Protein AF-A0A1H1KBG4-F1 (afdb_monomer_lite)

Secondary structure (DSSP, 8-state):
---------HHHHHHHHHHHHH-TTS-EEEEES-HHHHHHHHHHHHHS---SS-EEEEE--TTS-SS-TT-EEEEEEES-GGG-S-HHHHHHHHHHHEEEEEEEEEE-PPPGGG-HHHHHHHHHHHHHT-HHHHHHHHHHTTHHHHHTTTS-TTGGGSS--

Structure (mmCIF, N/CA/C/O backbone):
data_AF-A0A1H1KBG4-F1
#
_entry.id   AF-A0A1H1KBG4-F1
#
loop_
_atom_site.group_PDB
_atom_site.id
_atom_site.type_symbol
_atom_site.label_atom_id
_atom_site.label_alt_id
_atom_site.label_comp_id
_atom_site.label_asym_id
_atom_site.label_entity_id
_atom_site.label_seq_id
_atom_site.pdbx_PDB_ins_code
_atom_site.Cartn_x
_atom_site.Cartn_y
_atom_site.Cartn_z
_atom_site.occupancy
_atom_site.B_iso_or_equiv
_atom_site.auth_seq_id
_atom_site.auth_comp_id
_atom_site.auth_asym_id
_atom_site.auth_atom_id
_atom_site.pdbx_PDB_model_num
ATOM 1 N N . MET A 1 1 ? 28.155 21.568 7.170 1.00 31.95 1 MET A N 1
ATOM 2 C CA . MET A 1 1 ? 26.784 21.191 7.581 1.00 31.95 1 MET A CA 1
ATOM 3 C C . MET A 1 1 ? 25.968 20.984 6.312 1.00 31.95 1 MET A C 1
ATOM 5 O O . MET A 1 1 ? 25.442 21.942 5.765 1.00 31.95 1 MET A O 1
ATOM 9 N N . SER A 1 2 ? 25.994 19.766 5.766 1.00 30.78 2 SER A N 1
ATOM 10 C CA . SER A 1 2 ? 25.289 19.424 4.526 1.00 30.78 2 SER A CA 1
ATOM 11 C C . SER A 1 2 ? 23.843 19.072 4.869 1.00 30.78 2 SER A C 1
ATOM 13 O O . SER A 1 2 ? 23.616 18.191 5.698 1.00 30.78 2 SER A O 1
ATOM 15 N N . ARG A 1 3 ? 22.873 19.784 4.286 1.00 31.67 3 ARG A N 1
ATOM 16 C CA . ARG A 1 3 ? 21.466 19.374 4.311 1.00 31.67 3 ARG A CA 1
ATOM 17 C C . ARG A 1 3 ? 21.380 18.054 3.547 1.00 31.67 3 ARG A C 1
ATOM 19 O O . ARG A 1 3 ? 21.573 18.040 2.336 1.00 31.67 3 ARG A O 1
ATOM 26 N N . ALA A 1 4 ? 21.121 16.960 4.257 1.00 32.47 4 ALA A N 1
ATOM 27 C CA . ALA A 1 4 ? 20.730 15.711 3.627 1.00 32.47 4 ALA A CA 1
ATOM 28 C C . ALA A 1 4 ? 19.421 15.976 2.870 1.00 32.47 4 ALA A C 1
ATOM 30 O O . ALA A 1 4 ? 18.422 16.357 3.479 1.00 32.47 4 ALA A O 1
ATOM 31 N N . GLY A 1 5 ? 19.460 15.867 1.542 1.00 28.78 5 GLY A N 1
ATOM 32 C CA . GLY A 1 5 ? 18.268 15.924 0.707 1.00 28.78 5 GLY A CA 1
ATOM 33 C C . GLY A 1 5 ? 17.328 14.803 1.128 1.00 28.78 5 GLY A C 1
ATOM 34 O O . GLY A 1 5 ? 17.691 13.629 1.057 1.00 28.78 5 GLY A O 1
ATOM 35 N N . GLY A 1 6 ? 16.155 15.174 1.636 1.00 32.28 6 GLY A N 1
ATOM 36 C CA . GLY A 1 6 ? 15.118 14.233 2.024 1.00 32.28 6 GLY A CA 1
ATOM 37 C C . GLY A 1 6 ? 14.601 13.520 0.786 1.00 32.28 6 GLY A C 1
ATOM 38 O O . GLY A 1 6 ? 13.890 14.109 -0.022 1.00 32.28 6 GLY A O 1
ATOM 39 N N . HIS A 1 7 ? 14.947 12.245 0.638 1.00 35.66 7 HIS A N 1
ATOM 40 C CA . HIS A 1 7 ? 14.171 11.329 -0.184 1.00 35.66 7 HIS A CA 1
ATOM 41 C C . HIS A 1 7 ? 12.847 11.074 0.548 1.00 35.66 7 HIS A C 1
ATOM 43 O O . HIS A 1 7 ? 12.677 10.066 1.235 1.00 35.66 7 HIS A O 1
ATOM 49 N N . GLU A 1 8 ? 11.933 12.042 0.463 1.00 38.75 8 GLU A N 1
ATOM 50 C CA . GLU A 1 8 ? 10.549 11.888 0.896 1.00 38.75 8 GLU A CA 1
ATOM 51 C C . GLU A 1 8 ? 9.947 10.742 0.095 1.00 38.75 8 GLU A C 1
ATOM 53 O O . GLU A 1 8 ? 9.690 10.806 -1.107 1.00 38.75 8 GLU A O 1
ATOM 58 N N . THR A 1 9 ? 9.839 9.613 0.771 1.00 45.75 9 THR A N 1
ATOM 59 C CA . THR A 1 9 ? 9.364 8.383 0.179 1.00 45.75 9 THR A CA 1
ATOM 60 C C . THR A 1 9 ? 7.846 8.490 0.115 1.00 45.75 9 THR A C 1
ATOM 62 O O . THR A 1 9 ? 7.199 8.556 1.157 1.00 45.75 9 THR A O 1
ATOM 65 N N . ALA A 1 10 ? 7.275 8.539 -1.093 1.00 53.25 10 ALA A N 1
ATOM 66 C CA . ALA A 1 10 ? 5.865 8.877 -1.342 1.00 53.25 10 ALA A CA 1
ATOM 67 C C . ALA A 1 10 ? 4.838 8.095 -0.491 1.00 53.25 10 ALA A C 1
ATOM 69 O O . ALA A 1 10 ? 3.756 8.605 -0.212 1.00 53.25 10 ALA A O 1
ATOM 70 N N . VAL A 1 11 ? 5.183 6.884 -0.038 1.00 60.22 11 VAL A N 1
ATOM 71 C CA . VAL A 1 11 ? 4.362 6.044 0.856 1.00 60.22 11 VAL A CA 1
ATOM 72 C C . VAL A 1 11 ? 4.093 6.723 2.208 1.00 60.22 11 VAL A C 1
ATOM 74 O O . VAL A 1 11 ? 3.001 6.609 2.763 1.00 60.22 11 VAL A O 1
ATOM 77 N N . VAL A 1 12 ? 5.071 7.459 2.734 1.00 71.81 12 VAL A N 1
ATOM 78 C CA . VAL A 1 12 ? 5.005 8.076 4.065 1.00 71.81 12 VAL A CA 1
ATOM 79 C C . VAL A 1 12 ? 4.105 9.304 4.072 1.00 71.81 12 VAL A C 1
ATOM 81 O O . VAL A 1 12 ? 3.305 9.486 4.988 1.00 71.81 12 VAL A O 1
ATOM 84 N N . GLU A 1 13 ? 4.219 10.131 3.036 1.00 76.94 13 GLU A N 1
ATOM 85 C CA . GLU A 1 13 ? 3.515 11.411 2.956 1.00 76.94 13 GLU A CA 1
ATOM 86 C C . GLU A 1 13 ? 2.002 11.217 2.853 1.00 76.94 13 GLU A C 1
ATOM 88 O O . GLU A 1 13 ? 1.218 11.848 3.558 1.00 76.94 13 GLU A O 1
ATOM 93 N N . VAL A 1 14 ? 1.587 10.240 2.050 1.00 83.12 14 VAL A N 1
ATOM 94 C CA . VAL A 1 14 ? 0.182 9.855 1.924 1.00 83.12 14 VAL A CA 1
ATOM 95 C C . VAL A 1 14 ? -0.408 9.445 3.267 1.00 83.12 14 VAL A C 1
ATOM 97 O O . VAL A 1 14 ? -1.484 9.916 3.627 1.00 83.12 14 VAL A O 1
ATOM 100 N N . ALA A 1 15 ? 0.273 8.570 4.012 1.00 87.94 15 ALA A N 1
ATOM 101 C CA . ALA A 1 15 ? -0.238 8.088 5.290 1.00 87.94 15 ALA A CA 1
ATOM 102 C C . ALA A 1 15 ? -0.408 9.236 6.297 1.00 87.94 15 ALA A C 1
ATOM 104 O O . ALA A 1 15 ? -1.386 9.245 7.042 1.00 87.94 15 ALA A O 1
ATOM 105 N N . ARG A 1 16 ? 0.492 10.230 6.283 1.00 86.81 16 ARG A N 1
ATOM 106 C CA . ARG A 1 16 ? 0.379 11.444 7.109 1.00 86.81 16 ARG A CA 1
ATOM 107 C C . ARG A 1 16 ? -0.831 12.292 6.719 1.00 86.81 16 ARG A C 1
ATOM 109 O O . ARG A 1 16 ? -1.629 12.632 7.587 1.00 86.81 16 ARG A O 1
ATOM 116 N N . ILE A 1 17 ? -1.013 12.567 5.427 1.00 87.25 17 ILE A N 1
ATOM 117 C CA . ILE A 1 17 ? -2.171 13.325 4.925 1.00 87.25 17 ILE A CA 1
ATOM 118 C C . ILE A 1 17 ? -3.483 12.608 5.278 1.00 87.25 17 ILE A C 1
ATOM 120 O O . ILE A 1 17 ? -4.459 13.240 5.685 1.00 87.25 17 ILE A O 1
ATOM 124 N N . VAL A 1 18 ? -3.521 11.280 5.136 1.00 88.56 18 VAL A N 1
ATOM 125 C CA . VAL A 1 18 ? -4.683 10.472 5.531 1.00 88.56 18 VAL A CA 1
ATOM 126 C C . VAL A 1 18 ? -4.910 10.564 7.038 1.00 88.56 18 VAL A C 1
ATOM 128 O O . VAL A 1 18 ? -6.046 10.777 7.451 1.00 88.56 18 VAL A O 1
ATOM 131 N N . ALA A 1 19 ? -3.862 10.464 7.857 1.00 90.81 19 ALA A N 1
ATOM 132 C CA . ALA A 1 19 ? -3.980 10.561 9.309 1.00 90.81 19 ALA A CA 1
ATOM 133 C C . ALA A 1 19 ? -4.572 11.903 9.758 1.00 90.81 19 ALA A C 1
ATOM 135 O O . ALA A 1 19 ? -5.450 11.930 10.621 1.00 90.81 19 ALA A O 1
ATOM 136 N N . GLU A 1 20 ? -4.158 13.008 9.138 1.00 90.25 20 GLU A N 1
ATOM 137 C CA . GLU A 1 20 ? -4.723 14.334 9.403 1.00 90.25 20 GLU A CA 1
ATOM 138 C C . GLU A 1 20 ? -6.209 14.415 9.034 1.00 90.25 20 GLU A C 1
ATOM 140 O O . GLU A 1 20 ? -7.008 14.921 9.820 1.00 90.25 20 GLU A O 1
ATOM 145 N N . ARG A 1 21 ? -6.599 13.867 7.875 1.00 89.94 21 ARG A N 1
ATOM 146 C CA . ARG A 1 21 ? -7.995 13.867 7.397 1.00 89.94 21 ARG A CA 1
ATOM 147 C C . ARG A 1 21 ? -8.917 12.972 8.217 1.00 89.94 21 ARG A C 1
ATOM 149 O O . ARG A 1 21 ? -10.075 13.320 8.420 1.00 89.94 21 ARG A O 1
ATOM 156 N N . VAL A 1 22 ? -8.417 11.818 8.652 1.00 90.00 22 VAL A N 1
ATOM 157 C CA . VAL A 1 22 ? -9.151 10.868 9.499 1.00 90.00 22 VAL A CA 1
ATOM 158 C C . VAL A 1 22 ? -9.352 11.436 10.909 1.00 90.00 22 VAL A C 1
ATOM 160 O O . VAL A 1 22 ? -10.356 11.139 11.553 1.00 90.00 22 VAL A O 1
ATOM 163 N N . GLY A 1 23 ? -8.438 12.295 11.370 1.00 89.69 23 GLY A N 1
ATOM 164 C CA . GLY A 1 23 ? -8.526 12.939 12.676 1.00 89.69 23 GLY A CA 1
ATOM 165 C C . GLY A 1 23 ? -8.209 11.993 13.838 1.00 89.69 23 GLY A C 1
ATOM 166 O O . GLY A 1 23 ? -7.964 10.801 13.668 1.00 89.69 23 GLY A O 1
ATOM 167 N N . THR A 1 24 ? -8.193 12.529 15.056 1.00 90.19 24 THR A N 1
ATOM 168 C CA . THR A 1 24 ? -7.714 11.817 16.258 1.00 90.19 24 THR A CA 1
ATOM 169 C C . THR A 1 24 ? -8.609 10.665 16.721 1.00 90.19 24 THR A C 1
ATOM 171 O O . THR A 1 24 ? -8.193 9.886 17.574 1.00 90.19 24 THR A O 1
ATOM 174 N N . THR A 1 25 ? -9.829 10.551 16.193 1.00 91.19 25 THR A N 1
ATOM 175 C CA . THR A 1 25 ? -10.778 9.480 16.531 1.00 91.19 25 THR A CA 1
ATOM 176 C C . THR A 1 25 ? -10.652 8.252 15.633 1.00 91.19 25 THR A C 1
ATOM 178 O O . THR A 1 25 ? -11.268 7.231 15.932 1.00 91.19 25 THR A O 1
ATOM 181 N N . GLY A 1 26 ? -9.886 8.329 14.542 1.00 93.00 26 GLY A N 1
ATOM 182 C CA . GLY A 1 26 ? -9.626 7.180 13.682 1.00 93.00 26 GLY A CA 1
ATOM 183 C C . GLY A 1 26 ? -8.220 6.613 13.847 1.00 93.00 26 GLY A C 1
ATOM 184 O O . GLY A 1 26 ? -7.491 6.946 14.778 1.00 93.00 26 GLY A O 1
ATOM 185 N N . ALA A 1 27 ? -7.846 5.726 12.929 1.00 93.94 27 ALA A N 1
ATOM 186 C CA . ALA A 1 27 ? -6.556 5.047 12.913 1.00 93.94 27 ALA A CA 1
ATOM 187 C C . ALA A 1 27 ? -6.094 4.839 11.468 1.00 93.94 27 ALA A C 1
ATOM 189 O O . ALA A 1 27 ? -6.915 4.652 10.568 1.00 93.94 27 ALA A O 1
ATOM 190 N N . VAL A 1 28 ? -4.780 4.848 11.255 1.00 94.50 28 VAL A N 1
ATOM 191 C CA . VAL A 1 28 ? -4.165 4.566 9.955 1.00 94.50 28 VAL A CA 1
ATOM 192 C C . VAL A 1 28 ?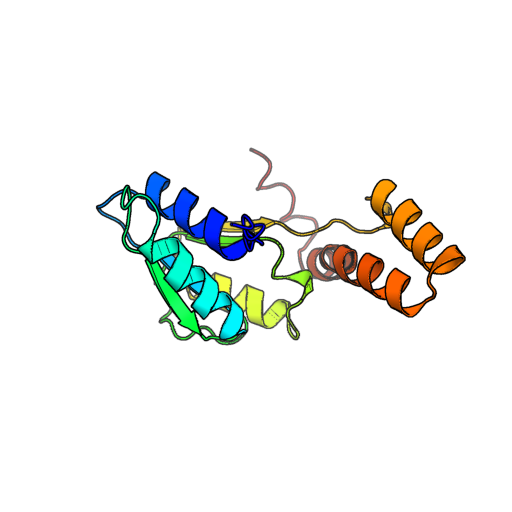 -3.175 3.423 10.110 1.00 94.50 28 VAL A C 1
ATOM 194 O O . VAL A 1 28 ? -2.403 3.385 11.064 1.00 94.50 28 VAL A O 1
ATOM 197 N N . VAL A 1 29 ? -3.171 2.500 9.151 1.00 95.56 29 VAL A N 1
ATOM 198 C CA . VAL A 1 29 ? -2.160 1.444 9.058 1.00 95.56 29 VAL A CA 1
ATOM 199 C C . VAL A 1 29 ? -1.448 1.575 7.717 1.00 95.56 29 VAL A C 1
ATOM 201 O O . VAL A 1 29 ? -2.077 1.491 6.665 1.00 95.56 29 VAL A O 1
ATOM 204 N N . GLY A 1 30 ? -0.140 1.807 7.755 1.00 94.25 30 GLY A N 1
ATOM 205 C CA . GLY A 1 30 ? 0.731 1.789 6.588 1.00 94.25 30 GLY A CA 1
ATOM 206 C C . GLY A 1 30 ? 1.376 0.418 6.421 1.00 94.25 30 GLY A C 1
ATOM 207 O O . GLY A 1 30 ? 1.983 -0.102 7.358 1.00 94.25 30 GLY A O 1
ATOM 208 N N . VAL A 1 31 ? 1.252 -0.159 5.227 1.00 94.69 31 VAL A N 1
ATOM 209 C CA . VAL A 1 31 ? 1.794 -1.479 4.889 1.00 94.69 31 VAL A CA 1
ATOM 210 C C . VAL A 1 31 ? 2.811 -1.351 3.766 1.00 94.69 31 VAL A C 1
ATOM 212 O O . VAL A 1 31 ? 2.534 -0.698 2.762 1.00 94.69 31 VAL A O 1
ATOM 215 N N . ASP A 1 32 ? 3.963 -1.994 3.923 1.00 93.31 32 ASP A N 1
ATOM 216 C CA . ASP A 1 32 ? 4.972 -2.124 2.870 1.00 93.31 32 ASP A CA 1
ATOM 217 C C . ASP A 1 32 ? 5.686 -3.477 3.013 1.00 93.31 32 ASP A C 1
ATOM 219 O O . ASP A 1 32 ? 5.840 -3.983 4.125 1.00 93.31 32 ASP A O 1
ATOM 223 N N . LEU A 1 33 ? 6.119 -4.072 1.902 1.00 93.38 33 LEU A N 1
ATOM 224 C CA . LEU A 1 33 ? 6.901 -5.313 1.913 1.00 93.38 33 LEU A CA 1
ATOM 225 C C . LEU A 1 33 ? 8.374 -5.044 2.260 1.00 93.38 33 LEU A C 1
ATOM 227 O O . LEU A 1 33 ? 9.083 -5.935 2.715 1.00 93.38 33 LEU A O 1
ATOM 231 N N . ASN A 1 34 ? 8.856 -3.824 2.017 1.00 91.56 34 ASN A N 1
ATOM 232 C CA . ASN A 1 34 ? 10.247 -3.456 2.202 1.00 91.56 34 ASN A CA 1
ATOM 233 C C . ASN A 1 34 ? 10.486 -2.888 3.619 1.00 91.56 34 ASN A C 1
ATOM 235 O O . ASN A 1 34 ? 10.060 -1.765 3.921 1.00 91.56 34 ASN A O 1
ATOM 239 N N . PRO A 1 35 ? 11.255 -3.577 4.483 1.00 91.81 35 PRO A N 1
ATOM 240 C CA . PRO A 1 35 ? 11.536 -3.101 5.840 1.00 91.81 35 PRO A CA 1
ATOM 241 C C . PRO A 1 35 ? 12.299 -1.766 5.876 1.00 91.81 35 PRO A C 1
ATOM 243 O O . PRO A 1 35 ? 12.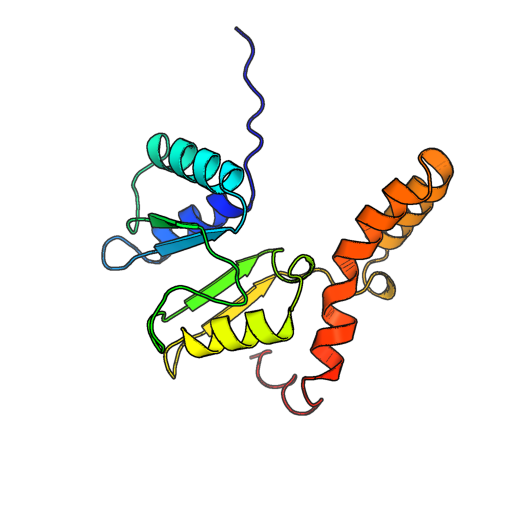165 -0.995 6.834 1.00 91.81 35 PRO A O 1
ATOM 246 N N . GLY A 1 36 ? 13.074 -1.449 4.832 1.00 91.19 36 GLY A N 1
ATOM 247 C CA . GLY A 1 36 ? 13.758 -0.163 4.692 1.00 91.19 36 GLY A CA 1
ATOM 248 C C . GLY A 1 36 ? 12.776 1.000 4.539 1.00 91.19 36 GLY A C 1
ATOM 249 O O . GLY A 1 36 ? 12.940 2.033 5.189 1.00 91.19 36 GLY A O 1
ATOM 250 N N . MET A 1 37 ? 11.699 0.800 3.774 1.00 89.12 37 MET A N 1
ATOM 251 C CA . MET A 1 37 ? 10.638 1.797 3.588 1.00 89.12 37 MET A CA 1
ATOM 252 C C . MET A 1 37 ? 9.925 2.089 4.907 1.00 89.12 37 MET A C 1
ATOM 254 O O . MET A 1 37 ? 9.745 3.246 5.280 1.00 89.12 37 MET A O 1
ATOM 258 N N . LEU A 1 38 ? 9.602 1.043 5.671 1.00 91.69 38 LEU A N 1
ATOM 259 C CA . LEU A 1 38 ? 8.978 1.180 6.990 1.00 91.69 38 LEU A CA 1
ATOM 260 C C . LEU A 1 38 ? 9.903 1.848 8.013 1.00 91.69 38 LEU A C 1
ATOM 262 O O . LEU A 1 38 ? 9.441 2.568 8.898 1.00 91.69 38 LEU A O 1
ATOM 266 N N . THR A 1 39 ? 11.212 1.621 7.907 1.00 91.81 39 THR A N 1
ATOM 267 C CA . THR A 1 39 ? 12.208 2.292 8.752 1.00 91.81 39 THR A CA 1
ATOM 268 C C . THR A 1 39 ? 12.215 3.797 8.494 1.00 91.81 39 THR A C 1
ATOM 270 O O . THR A 1 39 ? 12.118 4.578 9.444 1.00 91.81 39 THR A O 1
ATOM 273 N N . VAL A 1 40 ? 12.233 4.214 7.224 1.00 89.56 40 VAL A N 1
ATOM 274 C CA . VAL A 1 40 ? 12.103 5.630 6.841 1.00 89.56 40 VAL A CA 1
ATOM 275 C C . VAL A 1 40 ? 10.762 6.195 7.314 1.00 89.56 40 VAL A C 1
ATOM 277 O O . VAL A 1 40 ? 10.733 7.248 7.949 1.00 89.56 40 VAL A O 1
ATOM 280 N N . ALA A 1 41 ? 9.665 5.467 7.091 1.00 89.44 41 ALA A N 1
ATOM 281 C CA . ALA A 1 41 ? 8.321 5.872 7.495 1.00 89.44 41 ALA A CA 1
ATOM 282 C C . ALA A 1 41 ? 8.217 6.164 8.996 1.00 89.44 41 ALA A C 1
ATOM 284 O O . ALA A 1 41 ? 7.724 7.220 9.398 1.00 89.44 41 ALA A O 1
ATOM 285 N N . ARG A 1 42 ? 8.755 5.265 9.828 1.00 89.88 42 ARG A N 1
ATOM 286 C CA . ARG A 1 42 ? 8.815 5.440 11.284 1.00 89.88 42 ARG A CA 1
ATOM 287 C C . ARG A 1 42 ? 9.676 6.633 11.691 1.00 89.88 42 ARG A C 1
ATOM 289 O O . ARG A 1 42 ? 9.263 7.396 12.561 1.00 89.88 42 ARG A O 1
ATOM 296 N N . SER A 1 43 ? 10.831 6.827 11.051 1.00 88.81 43 SER A N 1
ATOM 297 C CA . SER A 1 43 ? 11.704 7.976 11.323 1.00 88.81 43 SER A CA 1
ATOM 298 C C . SER A 1 43 ? 11.007 9.307 11.027 1.00 88.81 43 SER A C 1
ATOM 300 O O . SER A 1 43 ? 11.035 10.213 11.853 1.00 88.81 43 SER A O 1
ATOM 302 N N . VAL A 1 44 ? 10.346 9.421 9.873 1.00 84.44 44 VAL A N 1
ATOM 303 C CA . VAL A 1 44 ? 9.623 10.638 9.465 1.00 84.44 44 VAL A CA 1
ATOM 304 C C . VAL A 1 44 ? 8.399 10.884 10.351 1.00 84.44 44 VAL A C 1
ATOM 306 O O . VAL A 1 44 ? 8.127 12.022 10.741 1.00 84.44 44 VAL A O 1
ATOM 309 N N . ALA A 1 45 ? 7.668 9.828 10.719 1.00 82.50 45 ALA A N 1
ATOM 310 C CA . ALA A 1 45 ? 6.544 9.930 11.647 1.00 82.50 45 ALA A CA 1
ATOM 311 C C . ALA A 1 45 ? 6.980 10.423 13.039 1.00 82.50 45 ALA A C 1
ATOM 313 O O . ALA A 1 45 ? 6.244 11.178 13.668 1.00 82.50 45 ALA A O 1
ATOM 314 N N . ALA A 1 46 ? 8.181 10.052 13.497 1.00 81.31 46 ALA A N 1
ATOM 315 C CA . ALA A 1 46 ? 8.724 10.500 14.779 1.00 81.31 46 ALA A CA 1
ATOM 316 C C . ALA A 1 46 ? 9.099 11.993 14.800 1.00 81.31 46 ALA A C 1
ATOM 318 O O . ALA A 1 46 ? 9.042 12.617 15.860 1.00 81.31 46 ALA A O 1
ATOM 319 N N . THR A 1 47 ? 9.480 12.567 13.654 1.00 79.25 47 THR A N 1
ATOM 320 C CA . THR A 1 47 ? 9.954 13.959 13.559 1.00 79.25 47 THR A CA 1
ATOM 321 C C . THR A 1 47 ? 8.892 14.959 13.099 1.00 79.25 47 THR A C 1
ATOM 323 O O . THR A 1 47 ? 9.097 16.161 13.245 1.00 79.25 47 THR A O 1
ATOM 326 N N . GLY A 1 48 ? 7.783 14.503 12.512 1.00 68.88 48 GLY A N 1
ATOM 327 C CA . GLY A 1 48 ? 6.734 15.388 11.997 1.00 68.88 48 GLY A CA 1
ATOM 328 C C . GLY A 1 48 ? 5.667 15.775 13.028 1.00 68.88 48 GLY A C 1
ATOM 329 O O . GLY A 1 48 ? 5.571 15.194 14.109 1.00 68.88 48 GLY A O 1
ATOM 330 N N . SER A 1 49 ? 4.820 16.748 12.667 1.00 64.44 49 SER A N 1
ATOM 331 C CA . SER A 1 49 ? 3.634 17.121 13.458 1.00 64.44 49 SER A CA 1
ATOM 332 C C . SER A 1 49 ? 2.769 15.887 13.745 1.00 64.44 49 SER A C 1
ATOM 334 O O . SER A 1 49 ? 2.554 15.076 12.839 1.00 64.44 49 SER A O 1
ATOM 336 N N . ARG A 1 50 ? 2.289 15.761 14.993 1.00 67.56 50 ARG A N 1
ATOM 337 C CA . ARG A 1 50 ? 1.403 14.680 15.479 1.00 67.56 50 ARG A CA 1
ATOM 338 C C . ARG A 1 50 ? -0.086 15.020 15.337 1.00 67.56 50 ARG A C 1
ATOM 340 O O . ARG A 1 50 ? -0.915 14.492 16.072 1.00 67.56 50 ARG A O 1
ATOM 347 N N . SER A 1 51 ? -0.429 15.953 14.459 1.00 72.62 51 SER A N 1
ATOM 348 C CA . SER A 1 51 ? -1.820 16.236 14.121 1.00 72.62 51 SER A CA 1
ATOM 349 C C . SER A 1 51 ? -2.434 15.025 13.413 1.00 72.62 51 SER A C 1
ATOM 351 O O . SER A 1 51 ? -1.875 14.547 12.433 1.00 72.62 51 SER A O 1
ATOM 353 N N . GLY A 1 52 ? -3.576 14.533 13.903 1.00 87.19 52 GLY A N 1
ATOM 354 C CA . GLY A 1 52 ? -4.342 13.462 13.257 1.00 87.19 52 GLY A CA 1
ATOM 355 C C . GLY A 1 52 ? -4.332 12.117 13.987 1.00 87.19 52 GLY A C 1
ATOM 356 O O . GLY A 1 52 ? -4.020 12.025 15.174 1.00 87.19 52 GLY A O 1
ATOM 357 N N . ALA A 1 53 ? -4.742 11.079 13.265 1.00 90.75 53 ALA A N 1
ATOM 358 C CA . ALA A 1 53 ? -4.806 9.704 13.742 1.00 90.75 53 ALA A CA 1
ATOM 359 C C . ALA A 1 53 ? -3.410 9.120 14.038 1.00 90.75 53 ALA A C 1
ATOM 361 O O . ALA A 1 53 ? -2.435 9.461 13.360 1.00 90.75 53 ALA A O 1
ATOM 362 N N . PRO A 1 54 ? -3.287 8.173 14.985 1.00 91.44 54 PRO A N 1
ATOM 363 C CA . PRO A 1 54 ? -2.090 7.349 15.085 1.00 91.44 54 PRO A CA 1
ATOM 364 C C . PRO A 1 54 ? -1.883 6.525 13.804 1.00 91.44 54 PRO A C 1
ATOM 366 O O . PRO A 1 54 ? -2.841 6.011 13.219 1.00 91.44 54 PRO A O 1
ATOM 369 N N . ILE A 1 55 ? -0.616 6.380 13.402 1.00 92.56 55 ILE A N 1
ATOM 370 C CA . ILE A 1 55 ? -0.207 5.545 12.267 1.00 92.56 55 ILE A CA 1
ATOM 371 C C . ILE A 1 55 ? 0.569 4.332 12.782 1.00 92.56 55 ILE A C 1
ATOM 373 O O . ILE A 1 55 ? 1.621 4.482 13.409 1.00 92.56 55 ILE A O 1
ATOM 377 N N . GLU A 1 56 ? 0.079 3.136 12.478 1.00 93.62 56 GLU A N 1
ATOM 378 C CA . GLU A 1 56 ? 0.797 1.880 12.682 1.00 93.62 56 GLU A CA 1
ATOM 379 C C . GLU A 1 56 ? 1.496 1.449 11.385 1.00 93.62 56 GLU A C 1
ATOM 381 O O . GLU A 1 56 ? 0.900 1.483 10.313 1.00 93.62 56 GLU A O 1
ATOM 386 N N . TRP A 1 57 ? 2.754 1.013 11.469 1.00 93.94 57 TRP A N 1
ATOM 387 C CA . TRP A 1 57 ? 3.537 0.568 10.311 1.00 93.94 57 TRP A CA 1
ATOM 388 C C . TRP A 1 57 ? 3.767 -0.942 10.361 1.00 93.94 57 TRP A C 1
ATOM 390 O O . TRP A 1 57 ? 4.411 -1.430 11.294 1.00 93.94 57 TRP A O 1
ATOM 400 N N . ARG A 1 58 ? 3.286 -1.673 9.352 1.00 95.31 58 ARG A N 1
ATOM 401 C CA . ARG A 1 58 ? 3.302 -3.143 9.280 1.00 95.31 58 ARG A CA 1
ATOM 402 C C . ARG A 1 58 ? 4.055 -3.631 8.046 1.00 95.31 58 ARG A C 1
ATOM 404 O O . ARG A 1 58 ? 3.808 -3.165 6.940 1.00 95.31 58 ARG A O 1
ATOM 411 N N . GLU A 1 59 ? 4.935 -4.606 8.241 1.00 95.88 59 GLU A N 1
ATOM 412 C CA . GLU A 1 59 ? 5.533 -5.343 7.128 1.00 95.88 59 GLU A CA 1
ATOM 413 C C . GLU A 1 59 ? 4.579 -6.440 6.668 1.00 95.88 59 GLU A C 1
ATOM 415 O O . GLU A 1 59 ? 4.193 -7.294 7.469 1.00 95.88 59 GLU A O 1
ATOM 420 N N . ALA A 1 60 ? 4.163 -6.394 5.404 1.00 95.19 60 ALA A N 1
ATOM 421 C CA . ALA A 1 60 ? 3.362 -7.447 4.792 1.00 95.19 60 ALA A CA 1
ATOM 422 C C . ALA A 1 60 ? 3.372 -7.354 3.265 1.00 95.19 60 ALA A C 1
ATOM 424 O O . ALA A 1 60 ? 3.558 -6.284 2.686 1.00 95.19 60 ALA A O 1
ATOM 425 N N . ASN A 1 61 ? 3.096 -8.486 2.620 1.00 95.25 61 ASN A N 1
ATOM 426 C CA . ASN A 1 61 ? 2.778 -8.510 1.201 1.00 95.25 61 ASN A CA 1
ATOM 427 C C . ASN A 1 61 ? 1.303 -8.122 0.993 1.00 95.25 61 ASN A C 1
ATOM 429 O O . ASN A 1 61 ? 0.425 -8.538 1.751 1.00 95.25 61 ASN A O 1
ATOM 433 N N . ALA A 1 62 ? 1.028 -7.330 -0.042 1.00 94.50 62 ALA A N 1
ATOM 434 C CA . ALA A 1 62 ? -0.318 -6.876 -0.373 1.00 94.50 62 ALA A CA 1
ATOM 435 C C . ALA A 1 62 ? -1.245 -8.024 -0.808 1.00 94.50 62 ALA A C 1
ATOM 437 O O . ALA A 1 62 ? -2.456 -7.895 -0.672 1.00 94.50 62 ALA A O 1
ATOM 438 N N . ASP A 1 63 ? -0.689 -9.139 -1.295 1.00 95.31 63 ASP A N 1
ATOM 439 C CA . ASP A 1 63 ? -1.428 -10.362 -1.649 1.00 95.31 63 ASP A CA 1
ATOM 440 C C . ASP A 1 63 ? -1.784 -11.262 -0.450 1.00 95.31 63 ASP A C 1
ATOM 442 O O . ASP A 1 63 ? -2.493 -12.257 -0.617 1.00 95.31 63 ASP A O 1
ATOM 446 N N . LYS A 1 64 ? -1.332 -10.908 0.761 1.00 96.81 64 LYS A N 1
ATOM 447 C CA . LYS A 1 64 ? -1.625 -11.633 2.001 1.00 96.81 64 LYS A CA 1
ATOM 448 C C . LYS A 1 64 ? -1.574 -10.690 3.201 1.00 96.81 64 LYS A C 1
ATOM 450 O O . LYS A 1 64 ? -0.617 -10.684 3.982 1.00 96.81 64 LYS A O 1
ATOM 455 N N . LEU A 1 65 ? -2.621 -9.886 3.357 1.00 97.00 65 LEU A N 1
ATOM 456 C CA . LEU A 1 65 ? -2.683 -8.876 4.403 1.00 97.00 65 LEU A CA 1
ATOM 457 C C . LEU A 1 65 ? -2.970 -9.518 5.774 1.00 97.00 65 LEU A C 1
ATOM 459 O O . LEU A 1 65 ? -3.921 -10.291 5.911 1.00 97.00 65 LEU A O 1
ATOM 463 N N . PRO A 1 66 ? -2.212 -9.171 6.832 1.00 97.00 66 PRO A N 1
ATOM 464 C CA . PRO A 1 66 ? -2.330 -9.776 8.159 1.00 97.00 66 PRO A CA 1
ATOM 465 C C . PRO A 1 66 ? -3.468 -9.149 8.980 1.00 97.00 66 PRO A C 1
ATOM 467 O O . PRO A 1 66 ? -3.308 -8.856 10.166 1.00 97.00 66 PRO A O 1
ATOM 470 N N . PHE A 1 67 ? -4.611 -8.913 8.340 1.00 97.62 67 PHE A N 1
ATOM 471 C CA . PHE A 1 67 ? -5.790 -8.313 8.955 1.00 97.62 67 PHE A CA 1
ATOM 472 C C . PHE A 1 67 ? -7.010 -9.205 8.740 1.00 97.62 67 PHE A C 1
ATOM 474 O O . PHE A 1 67 ? -7.108 -9.856 7.692 1.00 97.62 67 PHE A O 1
ATOM 481 N N . PRO A 1 68 ? -7.957 -9.237 9.689 1.00 97.56 68 PRO A N 1
ATOM 482 C CA . PRO A 1 68 ? -9.256 -9.863 9.478 1.00 97.56 68 PRO A CA 1
ATOM 483 C C . PRO A 1 68 ? -10.002 -9.268 8.274 1.00 97.56 68 PRO A C 1
ATOM 485 O O . PRO A 1 68 ? -9.615 -8.241 7.714 1.00 97.56 68 PRO A O 1
ATOM 488 N N . GLY A 1 69 ? -11.066 -9.942 7.835 1.00 97.69 69 GLY A N 1
ATOM 489 C CA . GLY A 1 69 ? -11.991 -9.327 6.882 1.00 97.69 69 GLY A CA 1
ATOM 490 C C . GLY A 1 69 ? -12.654 -8.092 7.497 1.00 97.69 69 GLY A C 1
ATOM 491 O O . GLY A 1 69 ? -12.702 -7.980 8.721 1.00 97.69 69 GLY A O 1
ATOM 492 N N . GLU A 1 70 ? -13.134 -7.174 6.658 1.00 97.94 70 GLU A N 1
ATOM 493 C CA . GLU A 1 70 ? -13.986 -6.051 7.092 1.00 97.94 70 GLU A CA 1
ATOM 494 C C . GLU A 1 70 ? -13.385 -5.195 8.227 1.00 97.94 70 GLU A C 1
ATOM 496 O O . GLU A 1 70 ? -14.069 -4.759 9.146 1.00 97.94 70 GLU A O 1
ATOM 501 N N . SER A 1 71 ? -12.070 -4.977 8.185 1.00 97.31 71 SER A N 1
ATOM 502 C CA . SER A 1 71 ? -11.327 -4.243 9.216 1.00 97.31 71 SER A CA 1
ATOM 503 C C . SER A 1 71 ? -11.129 -2.760 8.889 1.00 97.31 71 SER A C 1
ATOM 505 O O . SER A 1 71 ? -10.803 -1.976 9.779 1.00 97.31 71 SER A O 1
ATOM 507 N N . PHE A 1 72 ? -11.304 -2.357 7.626 1.00 97.00 72 PHE A N 1
ATOM 508 C CA . PHE A 1 72 ? -11.028 -0.997 7.165 1.00 97.00 72 PHE A CA 1
ATOM 509 C C . PHE A 1 72 ? -12.203 -0.393 6.397 1.00 97.00 72 PHE A C 1
ATOM 511 O O . PHE A 1 72 ? -12.821 -1.028 5.547 1.00 97.00 72 PHE A O 1
ATOM 518 N N . HIS A 1 73 ? -12.459 0.891 6.638 1.00 95.69 73 HIS A N 1
ATOM 519 C CA . HIS A 1 73 ? -13.425 1.674 5.862 1.00 95.69 73 HIS A CA 1
ATOM 520 C C . HIS A 1 73 ? -12.836 2.172 4.538 1.00 95.69 73 HIS A C 1
ATOM 522 O O . HIS A 1 73 ? -13.565 2.406 3.579 1.00 95.69 73 HIS A O 1
ATOM 528 N N . VAL A 1 74 ? -11.516 2.363 4.483 1.00 95.50 74 VAL A N 1
ATOM 529 C CA . VAL A 1 74 ? -10.809 2.849 3.298 1.00 95.50 74 VAL A CA 1
ATOM 530 C C . VAL A 1 74 ? -9.511 2.075 3.136 1.00 95.50 74 VAL A C 1
ATOM 532 O O . VAL A 1 74 ? -8.761 1.910 4.096 1.00 95.50 74 VAL A O 1
ATOM 535 N N . VAL A 1 75 ? -9.231 1.652 1.907 1.00 95.75 75 VAL A N 1
ATOM 536 C CA . VAL A 1 75 ? -7.928 1.140 1.485 1.00 95.75 75 VAL A CA 1
ATOM 537 C C . VAL A 1 75 ? -7.429 2.041 0.367 1.00 95.75 75 VAL A C 1
ATOM 539 O O . VAL A 1 75 ? -8.137 2.292 -0.609 1.00 95.75 75 VAL A O 1
ATOM 542 N N . TYR A 1 76 ? -6.209 2.545 0.518 1.00 92.75 76 TYR A N 1
ATOM 543 C CA . TYR A 1 76 ? -5.572 3.426 -0.451 1.00 92.75 76 TYR A CA 1
ATOM 544 C C . TYR A 1 76 ? -4.234 2.830 -0.881 1.00 92.75 76 TYR A C 1
ATOM 546 O O . TYR A 1 76 ? -3.368 2.582 -0.044 1.00 92.75 76 TYR A O 1
ATOM 554 N N . CYS A 1 77 ? -4.057 2.604 -2.182 1.00 92.00 77 CYS A N 1
ATOM 555 C CA . CYS A 1 77 ? -2.796 2.135 -2.746 1.00 92.00 77 CYS A CA 1
ATOM 556 C C . CYS A 1 77 ? -2.311 3.127 -3.801 1.00 92.00 77 CYS A C 1
ATOM 558 O O . CYS A 1 77 ? -2.864 3.216 -4.900 1.00 92.00 77 CYS A O 1
ATOM 560 N N . GLN A 1 78 ? -1.255 3.868 -3.468 1.00 88.81 78 GLN A N 1
ATOM 561 C CA . GLN A 1 78 ? -0.643 4.823 -4.379 1.00 88.81 78 GLN A CA 1
ATOM 562 C C . GLN A 1 78 ? 0.651 4.282 -4.949 1.00 88.81 78 GLN A C 1
ATOM 564 O O . GLN A 1 78 ? 1.617 4.059 -4.228 1.00 88.81 78 GLN A O 1
ATOM 569 N N . LEU A 1 79 ? 0.653 4.118 -6.268 1.00 87.25 79 LEU A N 1
ATOM 570 C CA . LEU A 1 79 ? 1.791 3.680 -7.062 1.00 87.25 79 LEU A CA 1
ATOM 571 C C . LEU A 1 79 ? 2.435 2.373 -6.563 1.00 87.25 79 LEU A C 1
ATOM 573 O O . LEU A 1 79 ? 3.614 2.136 -6.814 1.00 87.25 79 LEU A O 1
ATOM 577 N N . GLY A 1 80 ? 1.661 1.523 -5.885 1.00 88.31 80 GLY A N 1
ATOM 578 C CA . GLY A 1 80 ? 2.096 0.196 -5.446 1.00 88.31 80 GLY A CA 1
ATOM 579 C C . GLY A 1 80 ? 1.691 -0.903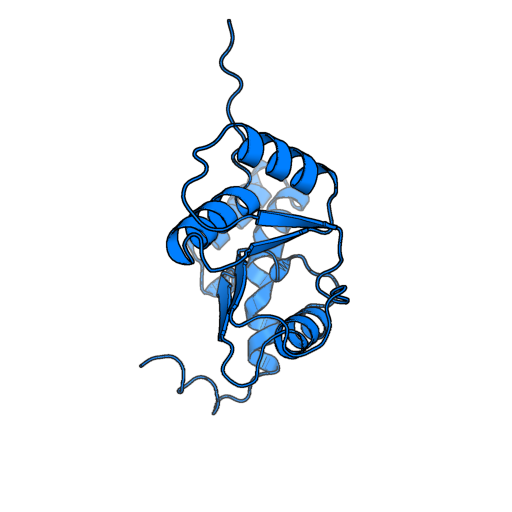 -6.424 1.00 88.31 80 GLY A C 1
ATOM 580 O O . GLY A 1 80 ? 2.519 -1.724 -6.803 1.00 88.31 80 GLY A O 1
ATOM 581 N N . LEU A 1 81 ? 0.435 -0.886 -6.888 1.00 88.81 81 LEU A N 1
ATOM 582 C CA . LEU A 1 81 ? -0.185 -2.013 -7.594 1.00 88.81 81 LEU A CA 1
ATOM 583 C C . LEU A 1 81 ? 0.598 -2.498 -8.826 1.00 88.81 81 LEU A C 1
ATOM 585 O O . LEU A 1 81 ? 0.701 -3.702 -9.038 1.00 88.81 81 LEU A O 1
ATOM 589 N N . GLN A 1 82 ? 1.208 -1.600 -9.607 1.00 84.81 82 GLN A N 1
ATOM 590 C CA . GLN A 1 82 ? 2.028 -1.996 -10.765 1.00 84.81 82 GLN A CA 1
ATOM 591 C C . GLN A 1 82 ? 3.257 -2.856 -10.412 1.00 84.81 82 GLN A C 1
ATOM 593 O O . GLN A 1 82 ? 3.778 -3.546 -11.284 1.00 84.81 82 GLN A O 1
ATOM 598 N N . PHE A 1 83 ? 3.710 -2.834 -9.155 1.00 85.81 83 PHE A N 1
ATOM 599 C CA . PHE A 1 83 ? 4.892 -3.559 -8.687 1.00 85.81 83 PHE A CA 1
ATOM 600 C C . PHE A 1 83 ? 4.561 -4.859 -7.948 1.00 85.81 83 PHE A C 1
ATOM 602 O O . PHE A 1 83 ? 5.471 -5.614 -7.615 1.00 85.81 83 PHE A O 1
ATOM 609 N N . PHE A 1 84 ? 3.283 -5.144 -7.681 1.00 89.12 84 PHE A N 1
ATOM 610 C CA . PHE A 1 84 ? 2.906 -6.383 -7.005 1.00 89.12 84 PHE A CA 1
ATOM 611 C C . PHE A 1 84 ? 3.075 -7.582 -7.937 1.00 89.12 84 PHE A C 1
ATOM 613 O O . PHE A 1 84 ? 2.700 -7.526 -9.113 1.00 89.12 84 PHE A O 1
ATOM 620 N N . ALA A 1 85 ? 3.622 -8.670 -7.389 1.00 89.38 85 ALA A N 1
ATOM 621 C CA . ALA A 1 85 ? 3.837 -9.915 -8.120 1.00 89.38 85 ALA A CA 1
ATOM 622 C C . ALA A 1 85 ? 2.503 -10.524 -8.585 1.00 89.38 85 ALA A C 1
ATOM 624 O O . ALA A 1 85 ? 2.350 -10.828 -9.767 1.00 89.38 85 ALA A O 1
ATOM 625 N N . ASP A 1 86 ? 1.520 -10.611 -7.679 1.00 90.88 86 ASP A N 1
ATOM 626 C CA . ASP A 1 86 ? 0.142 -10.999 -7.987 1.00 90.88 86 ASP A CA 1
ATOM 627 C C . ASP A 1 86 ? -0.828 -9.842 -7.699 1.00 90.88 86 ASP A C 1
ATOM 629 O O . ASP A 1 86 ? -1.307 -9.630 -6.581 1.00 90.88 86 ASP A O 1
ATOM 633 N N . ARG A 1 87 ? -1.128 -9.068 -8.747 1.00 89.62 87 ARG A N 1
ATOM 634 C CA . ARG A 1 87 ? -2.055 -7.927 -8.680 1.00 89.62 87 ARG A CA 1
ATOM 635 C C . ARG A 1 87 ? -3.479 -8.346 -8.330 1.00 89.62 87 ARG A C 1
ATOM 637 O O . ARG A 1 87 ? -4.167 -7.611 -7.626 1.00 89.62 87 ARG A O 1
ATOM 644 N N . VAL A 1 88 ? -3.935 -9.498 -8.821 1.00 92.94 88 VAL A N 1
ATOM 645 C CA . VAL A 1 88 ? -5.317 -9.950 -8.612 1.00 92.94 88 VAL A CA 1
ATOM 646 C C . VAL A 1 88 ? -5.493 -10.423 -7.174 1.00 92.94 88 VAL A C 1
ATOM 648 O O . VAL A 1 88 ? -6.478 -10.055 -6.534 1.00 92.94 88 VAL A O 1
ATOM 651 N N . ALA A 1 89 ? -4.538 -11.185 -6.637 1.00 94.25 89 ALA A N 1
ATOM 652 C CA . ALA A 1 89 ? -4.540 -11.566 -5.227 1.00 94.25 89 ALA A CA 1
ATOM 653 C C . ALA A 1 89 ? -4.475 -10.337 -4.310 1.00 94.25 89 ALA A C 1
ATOM 655 O O . ALA A 1 89 ? -5.265 -10.242 -3.373 1.00 94.25 89 ALA A O 1
ATOM 656 N N . ALA A 1 90 ? -3.634 -9.347 -4.632 1.00 95.69 90 ALA A N 1
ATOM 657 C CA . ALA A 1 90 ? -3.580 -8.099 -3.875 1.00 95.69 90 ALA A CA 1
ATOM 658 C C . ALA A 1 90 ? -4.917 -7.338 -3.881 1.00 95.69 90 ALA A C 1
ATOM 660 O O . ALA A 1 90 ? -5.394 -6.918 -2.829 1.00 95.69 90 ALA A O 1
ATOM 661 N N . LEU A 1 91 ? -5.576 -7.207 -5.039 1.00 95.88 91 LEU A N 1
ATOM 662 C CA . LEU A 1 91 ? -6.900 -6.576 -5.126 1.00 95.88 91 LEU A CA 1
ATOM 663 C C . LEU A 1 91 ? -7.965 -7.343 -4.326 1.00 95.88 91 LEU A C 1
ATOM 665 O O . LEU A 1 91 ? -8.814 -6.722 -3.683 1.00 95.88 91 LEU A O 1
ATOM 669 N N . ARG A 1 92 ? -7.910 -8.682 -4.318 1.00 97.12 92 ARG A N 1
ATOM 670 C CA . ARG A 1 92 ? -8.803 -9.515 -3.498 1.00 97.12 92 ARG A CA 1
ATOM 671 C C . ARG A 1 92 ? -8.581 -9.288 -2.009 1.00 97.12 92 ARG A C 1
ATOM 673 O O . ARG A 1 92 ? -9.560 -9.126 -1.288 1.00 97.12 92 ARG A O 1
ATOM 680 N N . GLU A 1 93 ? -7.335 -9.223 -1.553 1.00 98.12 93 GLU A N 1
ATOM 681 C CA . GLU A 1 93 ? -7.028 -8.921 -0.153 1.00 98.12 93 GLU A CA 1
ATOM 682 C C . GLU A 1 93 ? -7.480 -7.516 0.243 1.00 98.12 93 GLU A C 1
ATOM 684 O O . GLU A 1 93 ? -8.130 -7.357 1.274 1.00 98.12 93 GLU A O 1
ATOM 689 N N . MET A 1 94 ? -7.228 -6.509 -0.599 1.00 97.44 94 MET A N 1
ATOM 690 C CA . MET A 1 94 ? -7.731 -5.148 -0.382 1.00 97.44 94 MET A CA 1
ATOM 691 C C . MET A 1 94 ? -9.257 -5.132 -0.252 1.00 97.44 94 MET A C 1
ATOM 693 O O . MET A 1 94 ? -9.791 -4.483 0.644 1.00 97.44 94 MET A O 1
ATOM 697 N N . ARG A 1 95 ? -9.972 -5.883 -1.102 1.00 97.44 95 ARG A N 1
ATOM 698 C CA . ARG A 1 95 ? -11.432 -6.014 -1.010 1.00 97.44 95 ARG A CA 1
ATOM 699 C C . ARG A 1 95 ? -11.880 -6.775 0.237 1.00 97.44 95 ARG A C 1
ATOM 701 O O . ARG A 1 95 ? -12.904 -6.406 0.809 1.00 97.44 95 ARG A O 1
ATOM 708 N N . ARG A 1 96 ? -11.151 -7.820 0.639 1.00 98.19 96 ARG A N 1
ATOM 709 C CA . ARG A 1 96 ? -11.460 -8.658 1.807 1.00 98.19 96 ARG A CA 1
ATOM 710 C C . ARG A 1 96 ? -11.376 -7.858 3.100 1.00 98.19 96 ARG A C 1
ATOM 712 O O . ARG A 1 96 ? -12.238 -8.003 3.960 1.00 98.19 96 ARG A O 1
ATOM 719 N N . VAL A 1 97 ? -10.337 -7.040 3.253 1.00 98.31 97 VAL A N 1
ATOM 720 C CA . VAL A 1 97 ? -10.133 -6.252 4.476 1.00 98.31 97 VAL A CA 1
ATOM 721 C C . VAL A 1 97 ? -11.034 -5.013 4.537 1.00 98.31 97 VAL A C 1
ATOM 723 O O . VAL A 1 97 ? -11.140 -4.411 5.601 1.00 98.31 97 VAL A O 1
ATOM 726 N N . LEU A 1 98 ? -11.695 -4.633 3.437 1.00 97.88 98 LEU A N 1
ATOM 727 C CA . LEU A 1 98 ? -12.692 -3.562 3.422 1.00 97.88 98 LEU A CA 1
ATOM 728 C C . LEU A 1 98 ? -14.029 -4.021 4.010 1.00 97.88 98 LEU A C 1
ATOM 730 O O . LEU A 1 98 ? -14.526 -5.095 3.672 1.00 97.88 98 LEU A O 1
ATOM 734 N N . CYS A 1 99 ? -14.642 -3.171 4.836 1.00 97.12 99 CYS A N 1
ATOM 735 C CA . CYS A 1 99 ? -16.037 -3.321 5.259 1.00 97.12 99 CYS A CA 1
ATOM 736 C C . CYS A 1 99 ? -16.987 -3.283 4.046 1.00 97.12 99 CYS A C 1
ATOM 738 O O . CYS A 1 99 ? -16.603 -2.823 2.969 1.00 97.12 99 CYS A O 1
ATOM 740 N N . ALA A 1 100 ? -18.244 -3.708 4.222 1.00 92.38 100 ALA A N 1
ATOM 741 C CA . ALA A 1 100 ? -19.252 -3.722 3.153 1.00 92.38 100 ALA A CA 1
ATOM 742 C C . ALA A 1 100 ? -19.385 -2.374 2.410 1.00 92.38 100 ALA A C 1
ATOM 744 O O . ALA A 1 100 ? -19.320 -2.351 1.184 1.00 92.38 100 ALA A O 1
ATOM 745 N N . GLU A 1 101 ? -19.453 -1.264 3.154 1.00 93.38 101 GLU A N 1
ATOM 746 C CA . GLU A 1 101 ? -19.546 0.112 2.625 1.00 93.38 101 GLU A CA 1
ATOM 747 C C . GLU A 1 101 ? -18.173 0.788 2.437 1.00 93.38 101 GLU A C 1
ATOM 749 O O . GLU A 1 101 ? -18.058 2.011 2.310 1.00 93.38 101 GLU A O 1
ATOM 754 N N . GLY A 1 102 ? -17.100 -0.002 2.495 1.00 93.31 102 GLY A N 1
ATOM 755 C CA . GLY A 1 102 ? -15.735 0.486 2.406 1.00 93.31 102 GLY A CA 1
ATOM 756 C C . GLY A 1 102 ? -15.349 0.925 0.993 1.00 93.31 102 GLY A C 1
ATOM 757 O O . GLY A 1 102 ? -15.899 0.463 -0.006 1.00 93.31 102 GLY A O 1
ATOM 758 N N . ARG A 1 103 ? -14.361 1.819 0.894 1.00 94.06 103 ARG A N 1
ATOM 759 C CA . ARG A 1 103 ? -13.886 2.366 -0.385 1.00 94.06 103 ARG A CA 1
ATOM 760 C C . ARG A 1 103 ? -12.448 1.959 -0.676 1.00 94.06 103 ARG A C 1
ATOM 762 O O . ARG A 1 103 ? -11.560 2.134 0.155 1.00 94.06 103 ARG A O 1
ATOM 769 N N . LEU A 1 104 ? -12.218 1.481 -1.895 1.00 94.12 104 LEU A N 1
ATOM 770 C CA . LEU A 1 104 ? -10.885 1.267 -2.447 1.00 94.12 104 LEU A CA 1
ATOM 771 C C . LEU A 1 104 ? -10.519 2.441 -3.357 1.00 94.12 104 LEU A C 1
ATOM 773 O O . LEU A 1 104 ? -11.277 2.779 -4.262 1.00 94.12 104 LEU A O 1
ATOM 777 N N . ALA A 1 105 ? -9.349 3.031 -3.141 1.00 91.06 105 ALA A N 1
ATOM 778 C CA . ALA A 1 105 ? -8.787 4.048 -4.018 1.00 91.06 105 ALA A CA 1
ATOM 779 C C . ALA A 1 105 ? -7.388 3.630 -4.484 1.00 91.06 105 ALA A C 1
ATOM 781 O O . ALA A 1 105 ? -6.514 3.287 -3.685 1.00 91.06 105 ALA A O 1
ATOM 782 N N . LEU A 1 106 ? -7.190 3.653 -5.800 1.00 90.81 106 LEU A N 1
ATOM 783 C CA . LEU A 1 106 ? -5.957 3.242 -6.459 1.00 90.81 106 LEU A CA 1
ATOM 784 C C . LEU A 1 106 ? -5.423 4.405 -7.287 1.00 90.81 106 LEU A C 1
ATOM 786 O O . LEU A 1 106 ? -6.139 4.967 -8.112 1.00 90.81 106 LEU A O 1
ATOM 790 N N . MET A 1 107 ? -4.148 4.726 -7.105 1.00 87.88 107 MET A N 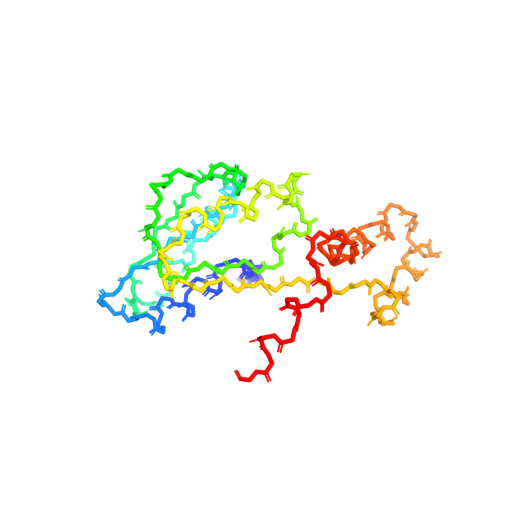1
ATOM 791 C CA . MET A 1 107 ? -3.413 5.598 -8.014 1.00 87.88 107 MET A CA 1
ATOM 792 C C . MET A 1 107 ? -2.382 4.747 -8.744 1.00 87.88 107 MET A C 1
ATOM 794 O O . MET A 1 107 ? -1.411 4.284 -8.148 1.00 87.88 107 MET A O 1
ATOM 798 N N . VAL A 1 108 ? -2.610 4.532 -10.036 1.00 85.88 108 VAL A N 1
ATOM 799 C CA . VAL A 1 108 ? -1.765 3.720 -10.917 1.00 85.88 108 VAL A CA 1
ATOM 800 C C . VAL A 1 108 ? -1.436 4.500 -12.179 1.00 85.88 108 VAL A C 1
ATOM 802 O O . VAL A 1 108 ? -2.153 5.430 -12.551 1.00 85.88 108 VAL A O 1
ATOM 805 N N . TRP A 1 109 ? -0.363 4.115 -12.858 1.00 80.38 109 TRP A N 1
ATOM 806 C CA . TRP A 1 109 ? -0.077 4.664 -14.177 1.00 80.38 109 TRP A CA 1
ATOM 807 C C . TRP A 1 109 ? -1.032 4.101 -15.224 1.00 80.38 109 TRP A C 1
ATOM 809 O O . TRP A 1 109 ? -1.415 2.926 -15.180 1.00 80.38 109 TRP A O 1
ATOM 819 N N . ARG A 1 110 ? -1.371 4.946 -16.200 1.00 79.69 110 ARG A N 1
ATOM 820 C CA . ARG A 1 110 ? -2.044 4.499 -17.418 1.00 79.69 110 ARG A CA 1
ATOM 821 C C . ARG A 1 110 ? -1.073 3.769 -18.339 1.00 79.69 110 ARG A C 1
ATOM 823 O O . ARG A 1 110 ? 0.140 3.819 -18.145 1.00 79.69 110 ARG A O 1
ATOM 830 N N . SER A 1 111 ? -1.633 3.113 -19.354 1.00 78.25 111 SER A N 1
ATOM 831 C CA . SER A 1 111 ? -0.862 2.517 -20.448 1.00 78.25 111 SER A CA 1
ATOM 832 C C . SER A 1 111 ? 0.115 3.530 -21.045 1.00 78.25 111 SER A C 1
ATOM 834 O O . SER A 1 111 ? -0.198 4.722 -21.133 1.00 78.25 111 SER A O 1
ATOM 836 N N . ILE A 1 112 ? 1.278 3.067 -21.511 1.00 77.75 112 ILE A N 1
ATOM 837 C CA . ILE A 1 112 ? 2.256 3.945 -22.164 1.00 77.75 112 ILE A CA 1
ATOM 838 C C . ILE A 1 112 ? 1.680 4.618 -23.411 1.00 77.75 112 ILE A C 1
ATOM 840 O O . ILE A 1 112 ? 2.012 5.762 -23.707 1.00 77.75 112 ILE A O 1
ATOM 844 N N . HIS A 1 113 ? 0.743 3.952 -24.090 1.00 77.69 113 HIS A N 1
ATOM 845 C CA . HIS A 1 113 ? 0.042 4.501 -25.251 1.00 77.69 113 HIS A CA 1
ATOM 846 C C . HIS A 1 113 ? -0.880 5.672 -24.890 1.00 77.69 113 HIS A C 1
ATOM 848 O O . HIS A 1 113 ? -1.150 6.528 -25.724 1.00 77.69 113 HIS A O 1
ATOM 854 N N . GLU A 1 114 ? -1.332 5.732 -23.639 1.00 80.81 114 GLU A N 1
ATOM 855 C CA . GLU A 1 114 ? -2.145 6.825 -23.100 1.00 80.81 114 GLU A CA 1
ATOM 856 C C . GLU A 1 114 ? -1.293 7.850 -22.335 1.00 80.81 114 GLU A C 1
ATOM 858 O O . GLU A 1 114 ? -1.826 8.795 -21.756 1.00 80.81 114 GLU A O 1
ATOM 863 N N . SER A 1 115 ? 0.032 7.668 -22.331 1.00 81.00 115 SER A N 1
ATOM 864 C CA . SER A 1 115 ? 0.981 8.461 -21.550 1.00 81.00 115 SER A CA 1
ATOM 865 C C . SER A 1 115 ? 2.135 8.964 -22.436 1.00 81.00 115 SER A C 1
ATOM 867 O O . SER A 1 115 ? 3.274 8.525 -22.259 1.00 81.00 115 SER A O 1
ATOM 869 N N . PRO A 1 116 ? 1.896 9.902 -23.382 1.00 83.12 116 PRO A N 1
ATOM 870 C CA . PRO A 1 116 ? 2.891 10.289 -24.391 1.00 83.12 116 PRO A CA 1
ATOM 871 C C . PRO A 1 116 ? 4.226 10.767 -23.807 1.00 83.12 116 PRO A C 1
ATOM 873 O O . PRO A 1 116 ? 5.284 10.467 -24.351 1.00 83.12 116 PRO A O 1
ATOM 876 N N . GLY A 1 117 ? 4.199 11.456 -22.660 1.00 84.12 117 GLY A N 1
ATOM 877 C CA . GLY A 1 117 ? 5.420 11.871 -21.962 1.00 84.12 117 GLY A CA 1
ATOM 878 C C . GLY A 1 117 ? 6.282 10.692 -21.493 1.00 84.12 117 GLY A C 1
ATOM 879 O O . GLY A 1 117 ? 7.503 10.735 -21.622 1.00 84.12 117 GLY A O 1
ATOM 880 N N . PHE A 1 118 ? 5.659 9.609 -21.016 1.00 82.06 118 PHE A N 1
ATOM 881 C CA . PHE A 1 118 ? 6.365 8.386 -20.619 1.00 82.06 118 PHE A CA 1
ATOM 882 C C . PHE A 1 118 ? 6.875 7.596 -21.821 1.00 82.06 118 PHE A C 1
ATOM 884 O O . PHE A 1 118 ? 7.957 7.021 -21.741 1.00 82.06 118 PHE A O 1
ATOM 891 N N . ALA A 1 119 ? 6.148 7.618 -22.942 1.00 83.88 119 ALA A N 1
ATOM 892 C CA . ALA A 1 119 ? 6.619 7.045 -24.201 1.00 83.88 119 ALA A CA 1
ATOM 893 C C . ALA A 1 119 ? 7.920 7.713 -24.665 1.00 83.88 119 ALA A C 1
ATOM 895 O O . ALA A 1 119 ? 8.917 7.032 -24.901 1.00 83.88 119 ALA A O 1
ATOM 896 N N . VAL A 1 120 ? 7.938 9.049 -24.704 1.00 88.88 120 VAL A N 1
ATOM 897 C CA . VAL A 1 120 ? 9.130 9.824 -25.082 1.00 88.88 120 VAL A CA 1
ATOM 898 C C . VAL A 1 120 ? 10.283 9.587 -24.105 1.00 88.88 120 VAL A C 1
ATOM 900 O O . VAL A 1 120 ? 11.434 9.461 -24.530 1.00 88.88 120 VAL A O 1
ATOM 903 N N . LEU A 1 121 ? 9.998 9.500 -22.802 1.00 87.31 121 LEU A N 1
ATOM 904 C CA . LEU A 1 121 ? 11.012 9.200 -21.792 1.00 87.31 121 LEU A CA 1
ATOM 905 C C . LEU A 1 121 ? 11.622 7.808 -21.998 1.00 87.31 121 LEU A C 1
ATOM 907 O O . LEU A 1 121 ? 12.845 7.690 -22.019 1.00 87.31 121 LEU A O 1
ATOM 911 N N . ALA A 1 122 ? 10.797 6.773 -22.179 1.00 86.50 122 ALA A N 1
ATOM 912 C CA . ALA A 1 122 ? 11.265 5.406 -22.397 1.00 86.50 122 ALA A CA 1
ATOM 913 C C . ALA A 1 122 ? 12.140 5.306 -23.657 1.00 86.50 122 ALA A C 1
ATOM 915 O O . ALA A 1 122 ? 13.248 4.780 -23.591 1.00 86.50 122 ALA A O 1
ATOM 916 N N . GLU A 1 123 ? 11.695 5.898 -24.768 1.00 88.44 123 GLU A N 1
ATOM 917 C CA . GLU A 1 123 ? 12.449 5.946 -26.025 1.00 88.44 123 GLU A CA 1
ATOM 918 C C . GLU A 1 123 ? 13.783 6.698 -25.864 1.00 88.44 123 GLU A C 1
ATOM 920 O O . GLU A 1 123 ? 14.828 6.301 -26.382 1.00 88.44 123 GLU A O 1
ATOM 925 N N . SER A 1 124 ? 13.778 7.798 -25.110 1.00 91.75 124 SER A N 1
ATOM 926 C CA . SER A 1 124 ? 14.990 8.580 -24.853 1.00 91.75 124 SER A CA 1
ATOM 927 C C . SER A 1 124 ? 15.982 7.825 -23.972 1.00 91.75 124 SER A C 1
ATOM 929 O O . SER A 1 124 ? 17.181 7.869 -24.250 1.00 91.75 124 SER A O 1
ATOM 931 N N . LEU A 1 125 ? 15.501 7.107 -22.954 1.00 91.81 125 LEU A N 1
ATOM 932 C CA . LEU A 1 125 ? 16.329 6.240 -22.114 1.00 91.81 125 LEU A CA 1
ATOM 933 C C . LEU A 1 125 ? 16.929 5.095 -22.924 1.00 91.81 125 LEU A C 1
ATOM 935 O O . LEU A 1 125 ? 18.112 4.804 -22.771 1.00 91.81 125 LEU A O 1
ATOM 939 N N . GLU A 1 126 ? 16.156 4.491 -23.821 1.00 91.81 126 GLU A N 1
ATOM 940 C CA . GLU A 1 126 ? 16.651 3.426 -24.689 1.00 91.81 126 GLU A CA 1
ATOM 941 C C . GLU A 1 126 ? 17.791 3.923 -25.580 1.00 91.81 126 GLU A C 1
ATOM 943 O O . GLU A 1 126 ? 18.856 3.308 -25.616 1.00 91.81 126 GLU A O 1
ATOM 948 N N . ARG A 1 127 ? 17.601 5.080 -26.227 1.00 93.44 127 ARG A N 1
ATOM 949 C CA . ARG A 1 127 ? 18.594 5.672 -27.134 1.00 93.44 127 ARG A CA 1
ATOM 950 C C . ARG A 1 127 ? 19.899 6.082 -26.457 1.00 93.44 127 ARG A C 1
ATOM 952 O O . ARG A 1 127 ? 20.947 5.990 -27.089 1.00 93.44 127 ARG A O 1
ATOM 959 N N . HIS A 1 128 ? 19.843 6.584 -25.224 1.00 95.44 128 HIS A N 1
ATOM 960 C CA . HIS A 1 128 ? 20.990 7.271 -24.611 1.00 95.44 128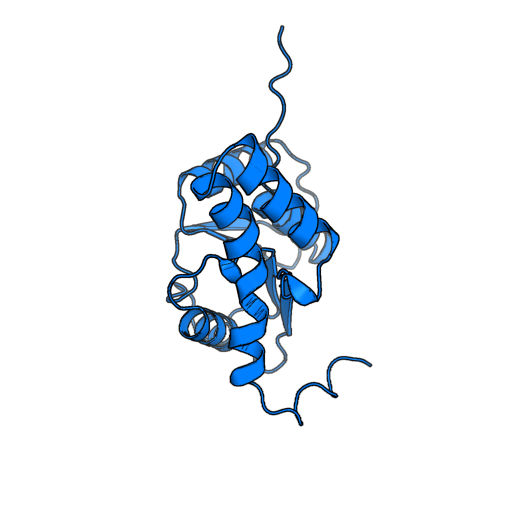 HIS A CA 1
ATOM 961 C C . HIS A 1 128 ? 21.585 6.556 -23.395 1.00 95.44 128 HIS A C 1
ATOM 963 O O . HIS A 1 128 ? 22.710 6.862 -23.010 1.00 95.44 128 HIS A O 1
ATOM 969 N N . VAL A 1 129 ? 20.848 5.634 -22.774 1.00 94.62 129 VAL A N 1
ATOM 970 C CA . VAL A 1 129 ? 21.275 4.925 -21.555 1.00 94.62 129 VAL A CA 1
ATOM 971 C C . VAL A 1 129 ? 21.287 3.417 -21.784 1.00 94.62 129 VAL A C 1
ATOM 973 O O . VAL A 1 129 ? 22.223 2.736 -21.374 1.00 94.62 129 VAL A O 1
ATOM 976 N N . GLY A 1 130 ? 20.263 2.900 -22.461 1.00 90.38 130 GLY A N 1
ATOM 977 C CA . GLY A 1 130 ? 20.145 1.501 -22.843 1.00 90.38 130 GLY A CA 1
ATOM 978 C C . GLY A 1 130 ? 18.823 0.866 -22.421 1.00 90.38 130 GLY A C 1
ATOM 979 O O . GLY A 1 130 ? 18.021 1.421 -21.665 1.00 90.38 130 GLY A O 1
ATOM 980 N N . GLN A 1 131 ? 18.609 -0.351 -22.911 1.00 85.38 131 GLN A N 1
ATOM 981 C CA . GLN A 1 131 ? 17.321 -1.039 -22.840 1.00 85.38 131 GLN A CA 1
ATOM 982 C C . GLN A 1 131 ? 16.860 -1.347 -21.406 1.00 85.38 131 GLN A C 1
ATOM 984 O O . GLN A 1 131 ? 15.668 -1.286 -21.113 1.00 85.38 131 GLN A O 1
ATOM 989 N N . ALA A 1 132 ? 17.792 -1.608 -20.484 1.00 84.00 132 ALA A N 1
ATOM 990 C CA . ALA A 1 132 ? 17.469 -1.843 -19.076 1.00 84.00 132 ALA A CA 1
ATOM 991 C C . ALA A 1 132 ? 16.829 -0.612 -18.404 1.00 84.00 132 ALA A C 1
ATOM 993 O O . ALA A 1 132 ? 15.877 -0.751 -17.639 1.00 84.00 132 ALA A O 1
ATOM 994 N N . ALA A 1 133 ? 17.304 0.597 -18.725 1.00 82.19 133 ALA A N 1
ATOM 995 C CA . ALA A 1 133 ? 16.738 1.837 -18.196 1.00 82.19 133 ALA A CA 1
ATOM 996 C C . ALA A 1 133 ? 15.360 2.138 -18.810 1.00 82.19 133 ALA A C 1
ATOM 998 O O . ALA A 1 133 ? 14.438 2.539 -18.101 1.00 82.19 133 ALA A O 1
ATOM 999 N N . ALA A 1 134 ? 15.191 1.881 -20.110 1.00 82.12 134 ALA A N 1
ATOM 1000 C CA . ALA A 1 134 ? 13.901 2.010 -20.786 1.00 82.12 134 ALA A CA 1
ATOM 1001 C C . ALA A 1 134 ? 12.848 1.044 -20.218 1.00 82.12 134 ALA A C 1
ATOM 1003 O O . ALA A 1 134 ? 11.704 1.436 -19.978 1.00 82.12 134 ALA A O 1
ATOM 1004 N N . ALA A 1 135 ? 13.244 -0.198 -19.920 1.00 77.81 135 ALA A N 1
ATOM 1005 C CA . ALA A 1 135 ? 12.368 -1.197 -19.316 1.00 77.81 135 ALA A CA 1
ATOM 1006 C C . ALA A 1 135 ? 11.792 -0.733 -17.967 1.00 77.81 135 ALA A C 1
ATOM 1008 O O . ALA A 1 135 ? 10.614 -0.958 -17.696 1.00 77.81 135 ALA A O 1
ATOM 1009 N N . MET A 1 136 ? 12.572 -0.018 -17.148 1.00 72.00 136 MET A N 1
ATOM 1010 C CA . MET A 1 136 ? 12.080 0.539 -15.880 1.00 72.00 136 MET A CA 1
ATOM 1011 C C . MET A 1 136 ? 10.958 1.568 -16.079 1.00 72.00 136 MET A C 1
ATOM 1013 O O . MET A 1 136 ? 9.996 1.571 -15.313 1.00 72.00 136 MET A O 1
ATOM 1017 N N . ALA A 1 137 ? 11.048 2.408 -17.116 1.00 71.50 137 ALA A N 1
ATOM 1018 C CA . ALA A 1 137 ? 9.993 3.363 -17.461 1.00 71.50 137 ALA A CA 1
ATOM 1019 C C . ALA A 1 137 ? 8.730 2.661 -18.000 1.00 71.50 137 ALA A C 1
ATOM 1021 O O . ALA A 1 137 ? 7.609 3.099 -17.745 1.00 71.50 137 ALA A O 1
ATOM 1022 N N . LEU A 1 138 ? 8.903 1.536 -18.700 1.00 71.31 138 LEU A N 1
ATOM 1023 C CA . LEU A 1 138 ? 7.810 0.752 -19.280 1.00 71.31 138 LEU A CA 1
ATOM 1024 C C . LEU A 1 138 ? 7.012 -0.030 -18.225 1.00 71.31 138 LEU A C 1
ATOM 1026 O O . LEU A 1 138 ? 5.780 -0.005 -18.261 1.00 71.31 138 LEU A O 1
ATOM 1030 N N . VAL A 1 139 ? 7.689 -0.671 -17.261 1.00 67.50 139 VAL A N 1
ATOM 1031 C CA . VAL A 1 139 ? 7.063 -1.491 -16.195 1.00 67.50 139 VAL A CA 1
ATOM 1032 C C . VAL A 1 139 ? 5.981 -0.718 -15.442 1.00 67.50 139 VAL A C 1
ATOM 1034 O O . VAL A 1 139 ? 4.936 -1.270 -15.100 1.00 67.50 139 VAL A O 1
ATOM 1037 N N . GLN A 1 140 ? 6.201 0.578 -15.236 1.00 64.88 140 GLN A N 1
ATOM 1038 C CA . GLN A 1 140 ? 5.286 1.444 -14.504 1.00 64.88 140 GLN A CA 1
ATOM 1039 C C . GLN A 1 140 ? 3.906 1.528 -15.168 1.00 64.88 140 GLN A C 1
ATOM 1041 O O . GLN A 1 140 ? 2.903 1.531 -14.465 1.00 64.88 140 GLN A O 1
ATOM 1046 N N . THR A 1 141 ? 3.848 1.500 -16.500 1.00 64.06 141 THR A N 1
ATOM 1047 C CA . THR A 1 141 ? 2.638 1.745 -17.309 1.00 64.06 141 THR A CA 1
ATOM 1048 C C . THR A 1 141 ? 1.822 0.492 -17.658 1.00 64.06 141 THR A C 1
ATOM 1050 O O . THR A 1 141 ? 0.764 0.585 -18.276 1.00 64.06 141 THR A O 1
ATOM 1053 N N . ALA A 1 142 ? 2.271 -0.699 -17.253 1.00 60.84 142 ALA A N 1
ATOM 1054 C CA . ALA A 1 142 ? 1.637 -1.968 -17.630 1.00 60.84 142 ALA A CA 1
ATOM 1055 C C . ALA A 1 142 ? 0.374 -2.325 -16.811 1.00 60.84 142 ALA A C 1
ATOM 1057 O O . ALA A 1 142 ? -0.278 -3.329 -17.082 1.00 60.84 142 ALA A O 1
ATOM 1058 N N . CYS A 1 143 ? 0.019 -1.527 -15.799 1.00 58.16 143 CYS A N 1
ATOM 1059 C CA . CYS A 1 143 ? -0.980 -1.901 -14.793 1.00 58.16 143 CYS A CA 1
ATOM 1060 C C . CYS A 1 143 ? -2.417 -1.993 -15.347 1.00 58.16 143 CYS A C 1
ATOM 1062 O O . CYS A 1 143 ? -3.119 -2.978 -15.114 1.00 58.16 143 CYS A O 1
ATOM 1064 N N . LEU A 1 144 ? -2.869 -0.985 -16.105 1.00 57.78 144 LEU A N 1
ATOM 1065 C CA . LEU A 1 144 ? -4.277 -0.895 -16.519 1.00 57.78 144 LEU A CA 1
ATOM 1066 C C . LEU A 1 144 ? -4.668 -1.855 -17.644 1.00 57.78 144 LEU A C 1
ATOM 1068 O O . LEU A 1 144 ? -5.825 -2.264 -17.702 1.00 57.78 144 LEU A O 1
ATOM 1072 N N . SER A 1 145 ? -3.737 -2.264 -18.510 1.00 53.72 145 SER A N 1
ATOM 1073 C CA . SER A 1 145 ? -4.060 -3.199 -19.599 1.00 53.72 145 SER A CA 1
ATOM 1074 C C . SER A 1 145 ? -4.490 -4.576 -19.083 1.00 53.72 145 SER A C 1
ATOM 1076 O O . SER A 1 145 ? -5.256 -5.262 -19.753 1.00 53.72 145 SER A O 1
ATOM 1078 N N . GLN A 1 146 ? -4.048 -4.963 -17.882 1.00 49.94 146 GLN A N 1
ATOM 1079 C CA . GLN A 1 146 ? -4.386 -6.244 -17.257 1.00 49.94 146 GLN A CA 1
ATOM 1080 C C . GLN A 1 146 ? -5.580 -6.155 -16.300 1.00 49.94 146 GLN A C 1
ATOM 1082 O O . GLN A 1 146 ? -6.334 -7.115 -16.189 1.00 49.94 146 GLN A O 1
ATOM 1087 N N . ILE A 1 147 ? -5.791 -5.008 -15.644 1.00 53.38 147 ILE A N 1
ATOM 1088 C CA . ILE A 1 147 ? -6.940 -4.799 -14.744 1.00 53.38 147 ILE A CA 1
ATOM 1089 C C . ILE A 1 147 ? -8.233 -4.616 -15.551 1.00 53.38 147 ILE A C 1
ATOM 1091 O O . ILE A 1 147 ? -9.239 -5.255 -15.252 1.00 53.38 147 ILE A O 1
ATOM 1095 N N . CYS A 1 148 ? -8.204 -3.813 -1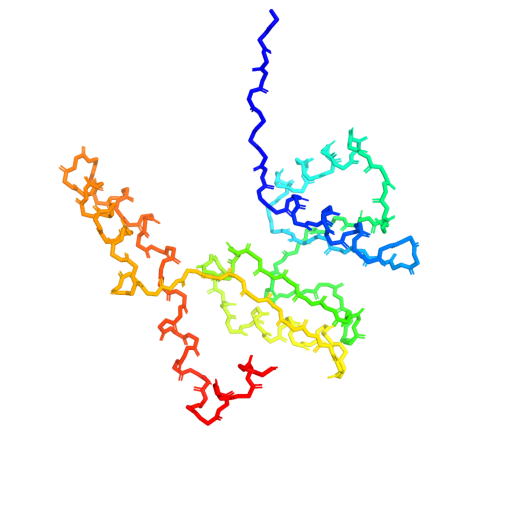6.621 1.00 42.03 148 CYS A N 1
ATOM 1096 C CA . CYS A 1 148 ? -9.375 -3.567 -17.470 1.00 42.03 148 CYS A CA 1
ATOM 1097 C C . CYS A 1 148 ? -9.830 -4.803 -18.262 1.00 42.03 148 CYS A C 1
ATOM 1099 O O . CYS A 1 148 ? -10.948 -4.822 -18.758 1.00 42.03 148 CYS A O 1
ATOM 1101 N N . TRP A 1 149 ? -8.989 -5.835 -18.385 1.00 30.61 149 TRP A N 1
ATOM 1102 C CA . TRP A 1 149 ? -9.380 -7.106 -19.003 1.00 30.61 149 TRP A CA 1
ATOM 1103 C C . TRP A 1 149 ? -10.210 -7.988 -18.055 1.00 30.61 149 TRP A C 1
ATOM 1105 O O . TRP A 1 149 ? -10.813 -8.959 -18.495 1.00 30.61 149 TRP A O 1
ATOM 1115 N N . HIS A 1 150 ? -10.205 -7.705 -16.748 1.00 39.94 150 HIS A N 1
ATOM 1116 C CA . HIS A 1 150 ? -10.909 -8.498 -15.729 1.00 39.94 150 HIS A CA 1
ATOM 1117 C C . HIS A 1 150 ? -12.127 -7.784 -15.128 1.00 39.94 150 HIS A C 1
ATOM 1119 O O . HIS A 1 150 ? -12.907 -8.432 -14.438 1.00 39.94 150 HIS A O 1
ATOM 1125 N N . ALA A 1 151 ? -12.303 -6.487 -15.393 1.00 37.34 151 ALA A N 1
ATOM 1126 C CA . ALA A 1 151 ? -13.525 -5.751 -15.080 1.00 37.34 151 ALA A CA 1
ATOM 1127 C C . ALA A 1 151 ? -14.433 -5.734 -16.318 1.00 37.34 151 ALA A C 1
ATOM 1129 O O . ALA A 1 151 ? -13.989 -5.344 -17.401 1.00 37.34 151 ALA A O 1
ATOM 1130 N N . GLU A 1 152 ? -15.692 -6.161 -16.194 1.00 34.41 152 GLU A N 1
ATOM 1131 C CA . GLU A 1 152 ? -16.626 -6.080 -17.319 1.00 34.41 152 GLU A CA 1
ATOM 1132 C C . GLU A 1 152 ? -16.857 -4.607 -17.728 1.00 34.41 152 GLU A C 1
ATOM 1134 O O . GLU A 1 152 ? -16.953 -3.725 -16.868 1.00 34.41 152 GLU A O 1
ATOM 1139 N N . PRO A 1 153 ? -17.025 -4.296 -19.031 1.00 40.28 153 PRO A N 1
ATOM 1140 C CA . PRO A 1 153 ? -17.275 -2.929 -19.509 1.00 40.28 153 PRO A CA 1
ATOM 1141 C C . PRO A 1 153 ? -18.509 -2.236 -18.894 1.00 40.28 153 PRO A C 1
ATOM 1143 O O . PRO A 1 153 ? -18.654 -1.015 -18.995 1.00 40.28 153 PRO A O 1
ATOM 1146 N N . SER A 1 154 ? -19.418 -3.000 -18.286 1.00 44.38 154 SER A N 1
ATOM 1147 C CA . SER A 1 154 ? -20.628 -2.534 -17.602 1.00 44.38 154 SER A CA 1
ATOM 1148 C C . SER A 1 154 ? -20.338 -1.874 -16.243 1.00 44.38 154 SER A C 1
ATOM 1150 O O . SER A 1 154 ? -21.042 -0.933 -15.875 1.00 44.38 154 SER A O 1
ATOM 1152 N N . GLU A 1 155 ? -19.275 -2.278 -15.541 1.00 42.19 155 GLU A N 1
ATOM 1153 C CA . GLU A 1 155 ? -18.942 -1.805 -14.184 1.00 42.19 155 GLU A CA 1
ATOM 1154 C C . GLU A 1 155 ? -18.181 -0.466 -14.181 1.00 42.19 155 GLU A C 1
ATOM 1156 O O . GLU A 1 155 ? -18.188 0.276 -13.197 1.00 42.19 155 GLU A O 1
ATOM 1161 N N . ASN A 1 156 ? -17.581 -0.090 -15.314 1.00 39.56 156 ASN A N 1
ATOM 1162 C CA . ASN A 1 156 ? -16.730 1.100 -15.425 1.00 39.56 156 ASN A CA 1
ATOM 1163 C C . ASN A 1 156 ? -17.512 2.434 -15.446 1.00 39.56 156 ASN A C 1
ATOM 1165 O O . ASN A 1 156 ? -16.919 3.509 -15.379 1.00 39.56 156 ASN A O 1
ATOM 1169 N N . ARG A 1 157 ? -18.851 2.390 -15.542 1.00 32.59 157 ARG A N 1
ATOM 1170 C CA . ARG A 1 157 ? -19.721 3.584 -15.599 1.00 32.59 157 ARG A CA 1
ATOM 1171 C C . ARG A 1 157 ? -20.203 4.098 -14.239 1.00 32.59 157 ARG A C 1
ATOM 1173 O O . ARG A 1 157 ? -20.748 5.194 -14.192 1.00 32.59 157 ARG A O 1
ATOM 1180 N N . GLN A 1 158 ? -20.007 3.353 -13.151 1.00 33.03 158 GLN A N 1
ATOM 1181 C CA . GLN A 1 158 ? -20.584 3.695 -11.839 1.00 33.03 158 GLN A CA 1
ATOM 1182 C C . GLN A 1 158 ? -19.702 4.582 -10.944 1.00 33.03 158 GLN A C 1
ATOM 1184 O O . GLN A 1 158 ? -20.155 5.007 -9.889 1.00 33.03 158 GLN A O 1
ATOM 1189 N N . TRP A 1 159 ? -18.475 4.913 -11.357 1.00 34.31 159 TRP A N 1
ATOM 1190 C CA . TRP A 1 159 ? -17.507 5.636 -10.512 1.00 34.31 159 TRP A CA 1
ATOM 1191 C C . TRP A 1 159 ? -17.299 7.111 -10.896 1.00 34.31 159 TRP A C 1
ATOM 1193 O O . TRP A 1 159 ? -16.470 7.787 -10.294 1.00 34.31 159 TRP A O 1
ATOM 1203 N N . ALA A 1 160 ? -18.019 7.606 -11.909 1.00 25.36 160 ALA A N 1
ATOM 1204 C CA . ALA A 1 160 ? -17.846 8.950 -12.474 1.00 25.36 160 ALA A CA 1
ATOM 1205 C C . ALA A 1 160 ? -18.892 9.985 -11.999 1.00 25.36 160 ALA A C 1
ATOM 1207 O O . ALA A 1 160 ? -19.031 11.030 -12.634 1.00 25.36 160 ALA A O 1
ATOM 1208 N N . SER A 1 161 ? -19.622 9.709 -10.913 1.00 30.41 161 SER A N 1
ATOM 1209 C CA . SER A 1 161 ? -20.608 10.626 -10.312 1.00 30.41 161 SER A CA 1
ATOM 1210 C C . SER A 1 161 ? -20.245 11.002 -8.885 1.00 30.41 161 SER A C 1
ATOM 1212 O O . SER A 1 161 ? -20.029 10.051 -8.097 1.00 30.41 161 SER A O 1
#

Foldseek 3Di:
DDDDPDPPPVLQVVQVVVQQVQFQVDAAEREDQDVVVLVSSVVCCVPDDPTGYYYHYDHDALLDDPAAFQQDQEDEEELCLLPHPDNPSSVVSRNRNHHPNHDYYYHAAAACVVVVVLVVVLVVCCVPPRNVRSVVSRSRHPRCVVVVVPDPPVVVPPPPD

pLDDT: mean 79.39, std 20.72, range [25.36, 98.31]

Sequence (161 aa):
MSRAGGHETAVVEVARIVAERVGTTGAVVGVDLNPGMLTVARSVAATGSRSGAPIEWREANADKLPFPGESFHVVYCQLGLQFFADRVAALREMRRVLCAEGRLALMVWRSIHESPGFAVLAESLERHVGQAAAAMALVQTACLSQICWHAEPSENRQWAS

Radius of gyration: 17.98 Å; chains: 1; bounding box: 47×33×44 Å